Protein AF-A0A1I0DNE9-F1 (afdb_monomer)

Structure (mmCIF, N/CA/C/O backbone):
data_AF-A0A1I0DNE9-F1
#
_entry.id   AF-A0A1I0DNE9-F1
#
loop_
_atom_site.group_PDB
_atom_site.id
_atom_site.type_symbol
_atom_site.label_atom_id
_atom_site.label_alt_id
_atom_site.label_comp_id
_atom_site.label_asym_id
_atom_site.label_entity_id
_atom_site.label_seq_id
_atom_site.pdbx_PDB_ins_code
_atom_site.Cartn_x
_atom_site.Cartn_y
_atom_site.Cartn_z
_atom_site.occupancy
_atom_site.B_iso_or_equiv
_atom_site.auth_seq_id
_atom_site.auth_comp_id
_atom_site.auth_asym_id
_atom_site.auth_atom_id
_atom_site.pdbx_PDB_model_num
ATOM 1 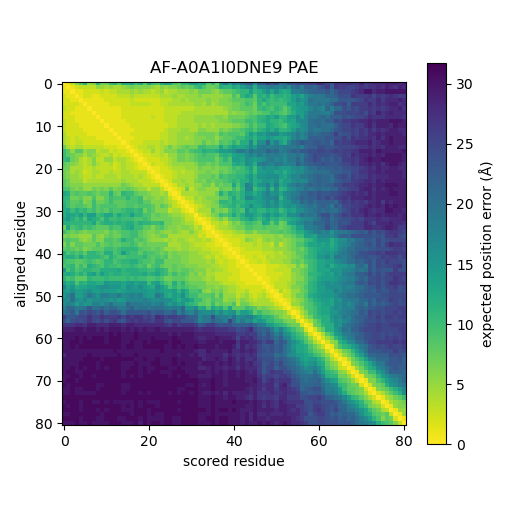N N . MET A 1 1 ? 10.059 12.261 -8.516 1.00 77.94 1 MET A N 1
ATOM 2 C CA . MET A 1 1 ? 10.578 11.004 -7.926 1.00 77.94 1 MET A CA 1
ATOM 3 C C . MET A 1 1 ? 11.606 10.381 -8.849 1.00 77.94 1 MET A C 1
ATOM 5 O O . MET A 1 1 ? 11.373 10.320 -10.052 1.00 77.94 1 MET A O 1
ATOM 9 N N . ALA A 1 2 ? 12.713 9.888 -8.299 1.00 90.62 2 ALA A N 1
ATOM 10 C CA . ALA A 1 2 ? 13.621 9.040 -9.060 1.00 90.62 2 ALA A CA 1
ATOM 11 C C . ALA A 1 2 ? 12.987 7.655 -9.280 1.00 90.62 2 ALA A C 1
ATOM 13 O O . ALA A 1 2 ? 12.345 7.110 -8.384 1.00 90.62 2 ALA A O 1
ATOM 14 N N . ARG A 1 3 ? 13.170 7.083 -10.474 1.00 91.88 3 ARG A N 1
ATOM 15 C CA . ARG A 1 3 ? 12.719 5.714 -10.777 1.00 91.88 3 ARG A CA 1
ATOM 16 C C . ARG A 1 3 ? 13.562 4.688 -10.027 1.00 91.88 3 ARG A C 1
ATOM 18 O O . ARG A 1 3 ? 14.784 4.852 -9.935 1.00 91.88 3 ARG A O 1
ATOM 25 N N . THR A 1 4 ? 12.928 3.605 -9.579 1.00 93.06 4 THR A N 1
ATOM 26 C CA . THR A 1 4 ? 13.627 2.475 -8.949 1.00 93.06 4 THR A CA 1
ATOM 27 C C . THR A 1 4 ? 14.532 1.761 -9.956 1.00 93.06 4 THR A C 1
ATOM 29 O O . THR A 1 4 ? 14.350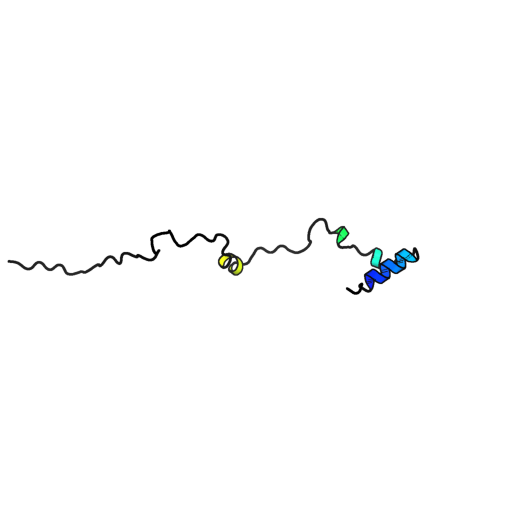 1.861 -11.173 1.00 93.06 4 THR A O 1
ATOM 32 N N . LYS A 1 5 ? 15.533 1.026 -9.459 1.00 92.25 5 LYS A N 1
ATOM 33 C CA . LYS A 1 5 ? 16.462 0.264 -10.312 1.00 92.25 5 LYS A CA 1
ATOM 34 C C . LYS A 1 5 ? 15.720 -0.763 -11.183 1.00 92.25 5 LYS A C 1
ATOM 36 O O . LYS A 1 5 ? 16.003 -0.852 -12.372 1.00 92.25 5 LYS A O 1
ATOM 41 N N . THR A 1 6 ? 14.707 -1.432 -10.630 1.00 90.38 6 THR A N 1
ATOM 42 C CA . THR A 1 6 ? 13.847 -2.409 -11.323 1.00 90.38 6 THR A CA 1
ATOM 43 C C . THR A 1 6 ? 13.096 -1.789 -12.500 1.00 90.38 6 THR A C 1
ATOM 45 O O . THR A 1 6 ? 13.146 -2.312 -13.607 1.00 90.38 6 THR A O 1
ATOM 48 N N . GLN A 1 7 ? 12.475 -0.620 -12.308 1.00 91.69 7 GLN A N 1
ATOM 49 C CA . GLN A 1 7 ? 11.775 0.085 -13.391 1.00 91.69 7 GLN A CA 1
ATOM 50 C C . GLN A 1 7 ? 12.725 0.508 -14.519 1.00 91.69 7 GLN A C 1
ATOM 52 O O . GLN A 1 7 ? 12.340 0.539 -15.686 1.00 91.69 7 GLN A O 1
ATOM 57 N N . LYS A 1 8 ? 13.974 0.856 -14.182 1.00 94.06 8 LYS A N 1
ATOM 58 C CA . LYS A 1 8 ? 14.999 1.173 -15.185 1.00 94.06 8 LYS A CA 1
ATOM 59 C C . LYS A 1 8 ? 15.453 -0.077 -15.946 1.00 94.06 8 LYS A C 1
ATOM 61 O O . LYS A 1 8 ? 15.693 0.032 -17.143 1.00 94.06 8 LYS A O 1
ATOM 66 N N . ALA A 1 9 ? 15.563 -1.225 -15.277 1.00 91.94 9 ALA A N 1
ATOM 67 C CA . ALA A 1 9 ? 15.943 -2.494 -15.897 1.00 91.94 9 ALA A CA 1
ATOM 68 C C . ALA A 1 9 ? 14.883 -2.978 -16.898 1.00 91.94 9 ALA A C 1
ATOM 70 O O . ALA A 1 9 ? 15.226 -3.224 -18.051 1.00 91.94 9 ALA A O 1
ATOM 71 N N . ILE A 1 10 ? 13.606 -2.986 -16.495 1.00 92.38 10 ILE A N 1
ATOM 72 C CA . ILE A 1 10 ? 12.476 -3.348 -17.369 1.00 92.38 10 ILE A CA 1
ATOM 73 C C . ILE A 1 10 ? 12.467 -2.459 -18.617 1.00 92.38 10 ILE A C 1
ATOM 75 O O . ILE A 1 10 ? 12.521 -2.958 -19.733 1.00 92.38 10 ILE A O 1
ATOM 79 N N . ARG A 1 11 ? 12.555 -1.134 -18.438 1.00 93.00 11 ARG A N 1
ATOM 80 C CA . ARG A 1 11 ? 12.556 -0.196 -19.569 1.00 93.00 11 ARG A CA 1
ATOM 81 C C . ARG A 1 11 ? 13.735 -0.395 -20.526 1.00 93.00 11 ARG A C 1
ATOM 83 O O . ARG A 1 11 ? 13.583 -0.187 -21.723 1.00 93.00 11 ARG A O 1
ATOM 90 N N . LYS A 1 12 ? 14.926 -0.731 -20.017 1.00 94.06 12 LYS A N 1
ATOM 91 C CA . LYS A 1 12 ? 16.084 -1.023 -20.878 1.00 94.06 12 LYS A CA 1
ATOM 92 C C . LYS A 1 12 ? 15.854 -2.289 -21.702 1.00 94.06 12 LYS A C 1
ATOM 94 O O . LYS A 1 12 ? 16.194 -2.288 -22.877 1.00 94.06 12 LYS A O 1
ATOM 99 N N . ALA A 1 13 ? 15.267 -3.314 -21.090 1.00 93.00 13 ALA A N 1
ATOM 100 C CA . ALA A 1 13 ? 14.937 -4.569 -21.749 1.00 93.00 13 ALA A CA 1
ATOM 101 C C . ALA A 1 13 ? 13.878 -4.367 -22.850 1.00 93.00 13 ALA A C 1
ATOM 103 O O . ALA A 1 13 ? 14.082 -4.821 -23.974 1.00 93.00 13 ALA A O 1
ATOM 104 N N . ASP A 1 14 ? 12.829 -3.582 -22.569 1.00 92.44 14 ASP A N 1
ATOM 105 C CA . ASP A 1 14 ? 11.792 -3.219 -23.549 1.00 92.44 14 ASP A CA 1
ATOM 106 C C . ASP A 1 14 ? 12.385 -2.495 -24.769 1.00 92.44 14 ASP A C 1
ATOM 108 O O . ASP A 1 14 ? 12.007 -2.769 -25.904 1.00 92.44 14 ASP A O 1
ATOM 112 N N . LEU A 1 15 ? 13.347 -1.590 -24.545 1.00 94.44 15 LEU A N 1
ATOM 113 C CA . LEU A 1 15 ? 14.018 -0.853 -25.622 1.00 94.44 15 LEU A CA 1
ATOM 114 C C . LEU A 1 15 ? 14.940 -1.733 -26.469 1.00 94.44 15 LEU A C 1
ATOM 116 O O . LEU A 1 15 ? 15.051 -1.508 -27.670 1.00 94.44 15 LEU A O 1
ATOM 120 N N . SER A 1 16 ? 15.624 -2.704 -25.863 1.00 93.06 16 SER A N 1
ATOM 121 C CA . SER A 1 16 ? 16.530 -3.598 -26.588 1.00 93.06 16 SER A CA 1
ATOM 122 C C . SER A 1 16 ? 15.832 -4.840 -27.152 1.00 93.06 16 SER A C 1
ATOM 124 O O . SER A 1 16 ? 16.505 -5.691 -27.725 1.00 93.06 16 SER A O 1
ATOM 126 N N . GLY A 1 17 ? 14.519 -4.995 -26.940 1.00 90.69 17 GLY A N 1
ATOM 127 C CA . GLY A 1 17 ? 13.775 -6.206 -27.303 1.00 90.69 17 GLY A CA 1
ATOM 128 C C . GLY A 1 17 ? 14.236 -7.461 -26.551 1.00 90.69 17 GLY A C 1
ATOM 129 O O . GLY A 1 17 ? 13.945 -8.579 -26.971 1.00 90.69 17 GLY A O 1
ATOM 130 N N . LEU A 1 18 ? 14.978 -7.291 -25.452 1.00 90.12 18 LEU A N 1
ATOM 131 C CA . LEU A 1 18 ? 15.475 -8.395 -24.634 1.00 90.12 18 LEU A CA 1
ATOM 132 C C . LEU A 1 18 ? 14.495 -8.662 -23.493 1.00 90.12 18 LEU A C 1
ATOM 134 O O . LEU A 1 18 ? 13.791 -7.769 -23.025 1.00 90.12 18 LEU A O 1
ATOM 138 N N . ARG A 1 19 ? 14.465 -9.902 -23.010 1.00 86.38 19 ARG A N 1
ATOM 139 C CA . ARG A 1 19 ? 13.686 -10.269 -21.823 1.00 86.38 19 ARG A CA 1
ATOM 140 C C . ARG A 1 19 ? 14.536 -10.068 -20.578 1.00 86.38 19 ARG A C 1
ATOM 142 O O . ARG A 1 19 ? 15.697 -10.474 -20.561 1.00 86.38 19 ARG A O 1
ATOM 149 N N . CYS A 1 20 ? 13.961 -9.481 -19.530 1.00 87.75 20 CYS A N 1
ATOM 150 C CA . CYS A 1 20 ? 14.612 -9.402 -18.223 1.00 87.75 20 CYS A CA 1
ATOM 151 C C . CYS A 1 20 ? 13.855 -10.228 -17.168 1.00 87.75 20 CYS A C 1
ATOM 153 O O . CYS A 1 20 ? 12.628 -10.349 -17.246 1.00 87.75 20 CYS A O 1
ATOM 155 N N . PRO A 1 21 ? 14.546 -10.802 -16.165 1.00 85.56 21 PRO A N 1
ATOM 156 C CA . PRO A 1 21 ? 13.904 -11.599 -15.117 1.00 85.56 21 PRO A CA 1
ATOM 157 C C . PRO A 1 21 ? 12.818 -10.833 -14.349 1.00 85.56 21 PRO A C 1
ATOM 159 O O . PRO A 1 21 ? 11.823 -11.415 -13.920 1.00 85.56 21 PRO A O 1
ATOM 162 N N . GLU A 1 22 ? 12.981 -9.518 -14.197 1.00 86.25 22 GLU A N 1
ATOM 163 C CA . GLU A 1 22 ? 12.037 -8.641 -13.505 1.00 86.25 22 GLU A CA 1
ATOM 164 C C . GLU A 1 22 ? 10.668 -8.586 -14.189 1.00 86.25 22 GLU A C 1
ATOM 166 O O . GLU A 1 22 ? 9.670 -8.454 -13.486 1.00 86.25 22 GLU A O 1
ATOM 171 N N . GLN A 1 23 ? 10.603 -8.740 -15.518 1.00 84.94 23 GLN A N 1
ATOM 172 C CA . GLN A 1 23 ? 9.341 -8.793 -16.270 1.00 84.94 23 GLN A CA 1
ATOM 173 C C . GLN A 1 23 ? 8.539 -10.076 -16.001 1.00 84.94 23 GLN A C 1
ATOM 175 O O . GLN A 1 23 ? 7.350 -10.114 -16.288 1.00 84.94 23 GLN A O 1
ATOM 180 N N . ASN A 1 24 ? 9.177 -11.142 -15.504 1.00 85.19 24 ASN A N 1
ATOM 181 C CA . ASN A 1 24 ? 8.508 -12.411 -15.192 1.00 85.19 24 ASN A CA 1
ATOM 182 C C . ASN A 1 24 ? 8.040 -12.485 -13.727 1.00 85.19 24 ASN A C 1
ATOM 184 O O . ASN A 1 24 ? 7.419 -13.458 -13.301 1.00 85.19 24 ASN A O 1
ATOM 188 N N . ARG A 1 25 ? 8.370 -11.482 -12.907 1.00 82.88 25 ARG A N 1
ATOM 189 C CA . ARG A 1 25 ? 7.883 -11.437 -11.528 1.00 82.88 25 ARG A CA 1
ATOM 190 C C . ARG A 1 25 ? 6.392 -11.134 -11.555 1.00 82.88 25 ARG A C 1
ATOM 192 O O . ARG A 1 25 ? 5.988 -10.150 -12.164 1.00 82.88 25 ARG A O 1
ATOM 199 N N . ARG A 1 26 ? 5.606 -11.932 -10.826 1.00 81.00 26 ARG A N 1
ATOM 200 C CA . ARG A 1 26 ? 4.193 -11.620 -10.590 1.00 81.00 26 ARG A CA 1
ATOM 201 C C . ARG A 1 26 ? 4.091 -10.229 -9.979 1.00 81.00 26 ARG A C 1
ATOM 203 O O . ARG A 1 26 ? 4.746 -9.938 -8.970 1.00 81.00 26 ARG A O 1
ATOM 210 N N . SER A 1 27 ? 3.336 -9.371 -10.636 1.00 76.62 27 SER A N 1
ATOM 211 C CA . S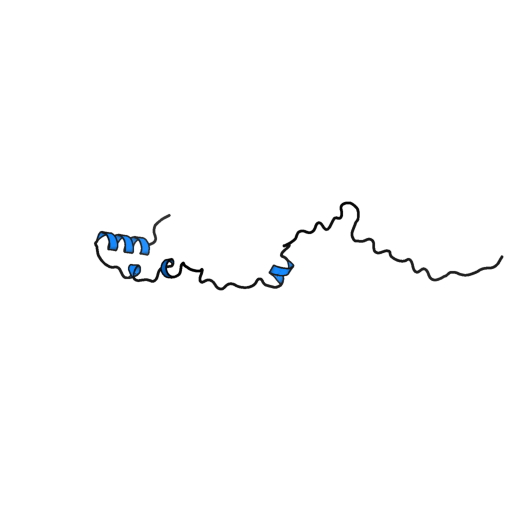ER A 1 27 ? 3.178 -7.977 -10.266 1.00 76.62 27 SER A CA 1
ATOM 212 C C . SER A 1 27 ? 1.910 -7.799 -9.439 1.00 76.62 27 SER A C 1
ATOM 214 O O . SER A 1 27 ? 1.073 -8.691 -9.324 1.00 76.62 27 SER A O 1
ATOM 216 N N . ASN A 1 28 ? 1.757 -6.623 -8.838 1.00 75.38 28 ASN A N 1
ATOM 217 C CA . ASN A 1 28 ? 0.530 -6.311 -8.116 1.00 75.38 28 ASN A CA 1
ATOM 218 C C . ASN A 1 28 ? -0.693 -6.238 -9.050 1.00 75.38 28 ASN A C 1
ATOM 220 O O . ASN A 1 28 ? -1.811 -6.330 -8.563 1.00 75.38 28 ASN A O 1
ATOM 224 N N . GLU A 1 29 ? -0.499 -6.097 -10.366 1.00 76.19 29 GLU A N 1
ATOM 225 C CA . GLU A 1 29 ? -1.591 -6.161 -11.347 1.00 76.19 29 GLU A CA 1
ATOM 226 C C . GLU A 1 29 ? -2.210 -7.566 -11.385 1.00 76.19 29 GLU A C 1
ATOM 228 O O . GLU A 1 29 ? -3.432 -7.688 -11.397 1.00 76.19 29 GLU A O 1
ATOM 233 N N . ASP A 1 30 ? -1.393 -8.617 -11.246 1.00 76.25 30 ASP A N 1
ATOM 234 C CA . ASP A 1 30 ? -1.852 -10.018 -11.236 1.00 76.25 30 ASP A CA 1
ATOM 235 C C . ASP A 1 30 ? -2.715 -10.354 -10.010 1.00 76.25 30 ASP A C 1
ATOM 237 O O . ASP A 1 30 ? -3.515 -11.289 -10.021 1.00 76.25 30 ASP A O 1
ATOM 241 N N . PHE A 1 31 ? -2.553 -9.586 -8.933 1.00 74.75 31 PHE A N 1
ATOM 242 C CA . PHE A 1 31 ? -3.263 -9.763 -7.668 1.00 74.75 31 PHE A CA 1
ATOM 243 C C . PHE A 1 31 ? -4.192 -8.589 -7.335 1.00 74.75 31 PHE A C 1
ATOM 245 O O . PHE A 1 31 ? -4.750 -8.529 -6.241 1.00 74.75 31 PHE A O 1
ATOM 252 N N . GLY A 1 32 ? -4.369 -7.654 -8.272 1.00 78.56 32 GLY A N 1
ATOM 253 C CA . GLY A 1 32 ? -5.026 -6.368 -8.043 1.00 78.56 32 GLY A CA 1
ATOM 254 C C . GLY A 1 32 ? -6.545 -6.442 -7.910 1.00 78.56 32 GLY A C 1
ATOM 255 O O . GLY A 1 32 ? -7.161 -5.464 -7.493 1.00 78.56 32 GLY A O 1
ATOM 256 N N . ALA A 1 33 ? -7.151 -7.593 -8.222 1.00 83.19 33 ALA A N 1
ATOM 257 C CA . ALA A 1 33 ? -8.593 -7.803 -8.105 1.00 83.19 33 ALA A CA 1
ATOM 258 C C . ALA A 1 33 ? -9.103 -7.609 -6.664 1.00 83.19 33 ALA A C 1
ATOM 260 O O . ALA A 1 33 ? -10.232 -7.167 -6.459 1.00 83.19 33 ALA A O 1
ATOM 261 N N . ILE A 1 34 ? -8.273 -7.911 -5.659 1.00 82.44 34 ILE A N 1
ATOM 262 C CA . ILE A 1 34 ? -8.586 -7.667 -4.250 1.00 82.44 34 ILE A CA 1
ATOM 263 C C . ILE A 1 34 ? -7.311 -7.415 -3.445 1.00 82.44 34 ILE A C 1
ATOM 265 O O . ILE A 1 34 ? -6.293 -8.075 -3.629 1.00 82.44 34 ILE A O 1
ATOM 269 N N . SER A 1 35 ? -7.360 -6.470 -2.503 1.00 83.88 35 SER A N 1
ATOM 270 C CA . SER A 1 35 ? -6.228 -6.216 -1.611 1.00 83.88 35 SER A CA 1
ATOM 271 C C . SER A 1 35 ? -5.915 -7.450 -0.754 1.00 83.88 35 SER A C 1
ATOM 273 O O . SER A 1 35 ? -6.784 -7.937 -0.033 1.00 83.88 35 SER A O 1
ATOM 275 N N . GLN A 1 36 ? -4.662 -7.911 -0.784 1.00 85.25 36 GLN A N 1
ATOM 276 C CA . GLN A 1 36 ? -4.201 -9.125 -0.088 1.00 85.25 36 GLN A CA 1
ATOM 277 C C . GLN A 1 36 ? -3.941 -8.951 1.418 1.00 85.25 36 GLN A C 1
ATOM 279 O O . GLN A 1 36 ? -3.521 -9.894 2.084 1.00 85.25 36 GLN A O 1
ATOM 284 N N . HIS A 1 37 ? -4.126 -7.754 1.977 1.00 89.06 37 HIS A N 1
ATOM 285 C CA . HIS A 1 37 ? -3.845 -7.543 3.394 1.00 89.06 37 HIS A CA 1
ATOM 286 C C . HIS A 1 37 ? -4.860 -8.286 4.275 1.00 89.06 37 HIS A C 1
ATOM 288 O O . HIS A 1 37 ? -6.059 -8.323 3.984 1.00 89.06 37 HIS A O 1
ATOM 294 N N . THR A 1 38 ? -4.399 -8.813 5.411 1.00 91.75 38 THR A N 1
ATOM 295 C CA . THR A 1 38 ? -5.299 -9.371 6.423 1.00 91.75 38 THR A CA 1
ATOM 296 C C . THR A 1 38 ? -6.221 -8.269 6.941 1.00 91.75 38 THR A C 1
ATOM 298 O O . THR A 1 38 ? -5.778 -7.184 7.329 1.00 91.75 38 THR A O 1
ATOM 301 N N . ARG A 1 39 ? -7.527 -8.531 6.940 1.00 91.44 39 ARG A N 1
ATOM 302 C CA . ARG A 1 39 ? -8.527 -7.639 7.531 1.00 91.44 39 ARG A CA 1
ATOM 303 C C . ARG A 1 39 ? -8.718 -8.049 8.980 1.00 91.44 39 ARG A C 1
ATOM 305 O O . ARG A 1 39 ? -9.204 -9.138 9.256 1.00 91.44 39 ARG A O 1
ATOM 312 N N . LEU A 1 40 ? -8.315 -7.179 9.897 1.00 93.31 40 LEU A N 1
ATOM 313 C CA . LEU A 1 40 ? -8.491 -7.402 11.325 1.00 93.31 40 LEU A CA 1
ATOM 314 C C . LEU A 1 40 ? -9.715 -6.636 11.811 1.00 93.31 40 LEU A C 1
ATOM 316 O O . LEU A 1 40 ? -9.913 -5.467 11.470 1.00 93.31 40 LEU A O 1
ATOM 320 N N . THR A 1 41 ? -10.536 -7.294 12.623 1.00 93.94 41 THR A N 1
ATOM 321 C CA . THR A 1 41 ? -11.630 -6.628 13.327 1.00 93.94 41 THR A CA 1
ATOM 322 C C . THR A 1 41 ? -11.060 -5.686 14.390 1.00 93.94 41 THR A C 1
ATOM 324 O O . THR A 1 41 ? -10.071 -6.035 15.040 1.00 93.94 41 THR A O 1
ATOM 327 N N . PRO A 1 42 ? -11.667 -4.507 14.608 1.00 94.25 42 PRO A N 1
ATOM 328 C CA . PRO A 1 42 ? -11.167 -3.552 15.588 1.00 94.25 42 PRO A CA 1
ATOM 329 C C . PRO A 1 42 ? -11.189 -4.147 16.997 1.00 94.25 42 PRO A C 1
ATOM 331 O O . PRO A 1 42 ? -12.120 -4.865 17.369 1.00 94.25 42 PRO A O 1
ATOM 334 N N . THR A 1 43 ? -10.180 -3.814 17.796 1.00 95.38 43 THR A N 1
ATOM 335 C CA . THR A 1 43 ? -10.061 -4.299 19.178 1.00 95.38 43 THR A CA 1
ATOM 336 C C . THR A 1 43 ? -11.115 -3.668 20.090 1.00 95.38 43 THR A C 1
ATOM 338 O O . THR A 1 43 ? -11.649 -2.599 19.793 1.00 95.38 43 THR A O 1
ATOM 341 N N . LYS A 1 44 ? -11.369 -4.272 21.260 1.00 94.69 44 LYS A N 1
ATOM 342 C CA . LYS A 1 44 ? -12.315 -3.738 22.261 1.00 94.69 44 LYS A CA 1
ATOM 343 C C . LYS A 1 44 ? -12.052 -2.263 22.588 1.00 94.69 44 LYS A C 1
ATOM 345 O O . LYS A 1 44 ? -12.984 -1.469 22.633 1.00 94.69 44 LYS A O 1
ATOM 350 N N . ARG A 1 45 ? -10.780 -1.876 22.751 1.00 92.25 45 ARG A N 1
ATOM 351 C CA . ARG A 1 45 ? -10.389 -0.481 23.028 1.00 92.25 45 ARG A CA 1
ATOM 352 C C . ARG A 1 45 ? -10.737 0.452 21.866 1.00 92.25 45 ARG A C 1
ATOM 354 O O . ARG A 1 45 ? -11.244 1.543 22.093 1.00 92.25 45 ARG A O 1
ATOM 361 N N . GLN A 1 46 ? -10.500 0.014 20.629 1.00 92.00 46 GLN A N 1
ATOM 362 C CA . GLN A 1 46 ? -10.841 0.786 19.431 1.00 92.00 46 GLN A CA 1
ATOM 363 C C . GLN A 1 46 ? -12.355 0.915 19.243 1.00 92.00 46 GLN A C 1
ATOM 365 O O . GLN A 1 46 ? -12.810 1.949 18.775 1.00 92.00 46 GLN A O 1
ATOM 370 N N . GLN A 1 47 ? -13.131 -0.106 19.614 1.00 89.81 47 GLN A N 1
ATOM 371 C CA . GLN A 1 47 ? -14.591 -0.067 19.520 1.00 89.81 47 GLN A CA 1
ATOM 372 C C . GLN A 1 47 ? -15.221 0.835 20.588 1.00 89.81 47 GLN A C 1
ATOM 374 O O . GLN A 1 47 ? -16.068 1.651 20.246 1.00 89.81 47 GLN A O 1
ATOM 379 N N . LEU A 1 48 ? -14.788 0.740 21.850 1.00 88.06 48 LEU A N 1
ATOM 380 C CA . LEU A 1 48 ? -15.338 1.552 22.948 1.00 88.06 48 LEU A CA 1
ATOM 381 C C . LEU A 1 48 ? -15.038 3.046 22.785 1.00 88.06 48 LEU A C 1
ATOM 383 O O . LEU A 1 48 ? -15.894 3.881 23.052 1.00 88.06 48 LEU A O 1
ATOM 387 N N . ASN A 1 49 ? -13.847 3.383 22.288 1.00 86.75 49 ASN A N 1
ATOM 388 C CA . ASN A 1 49 ? -13.469 4.775 22.033 1.00 86.75 49 ASN A CA 1
ATOM 389 C C . ASN A 1 49 ? -14.048 5.320 20.717 1.00 86.75 49 ASN A C 1
ATOM 391 O O . ASN A 1 49 ? -13.895 6.504 20.411 1.00 86.75 49 ASN A O 1
ATOM 395 N N . LYS A 1 50 ? -14.696 4.477 19.903 1.00 89.12 50 LYS A N 1
ATOM 396 C CA . LYS A 1 50 ? -15.302 4.907 18.646 1.00 89.12 50 LYS A CA 1
ATOM 397 C C . LYS A 1 50 ? -16.637 5.585 18.936 1.00 89.12 50 LYS A C 1
ATOM 399 O O . LYS A 1 50 ? -17.672 4.931 19.023 1.00 89.12 50 LYS A O 1
ATOM 404 N N . MET A 1 51 ? -16.636 6.914 18.982 1.00 80.06 51 MET A N 1
ATOM 405 C CA . MET A 1 51 ? -17.868 7.709 18.948 1.00 80.06 51 MET A CA 1
ATOM 406 C C . MET A 1 51 ? -18.502 7.647 17.550 1.00 80.06 51 MET A C 1
ATOM 408 O O . MET A 1 51 ? -18.335 8.555 16.738 1.00 80.06 51 MET A O 1
ATOM 412 N N . LYS A 1 52 ? -19.183 6.539 17.237 1.00 86.00 52 LYS A N 1
ATOM 413 C CA . LYS A 1 52 ? -19.797 6.319 15.917 1.00 86.00 52 LYS A CA 1
ATOM 414 C C . LYS A 1 52 ? -21.052 7.173 15.717 1.00 86.00 52 LYS A C 1
ATOM 416 O O . LYS A 1 52 ? -21.226 7.750 14.650 1.00 86.00 52 LYS A O 1
ATOM 421 N N . HIS A 1 53 ? -21.901 7.243 16.736 1.00 84.25 53 HIS A N 1
ATOM 422 C CA . HIS A 1 53 ? -23.131 8.025 16.734 1.00 84.25 53 HIS A CA 1
ATOM 423 C C . HIS A 1 53 ? -23.007 9.066 17.842 1.00 84.25 53 HIS A C 1
ATOM 425 O O . HIS A 1 53 ? -22.935 8.724 19.021 1.00 84.25 53 HIS A O 1
ATOM 431 N N . LYS A 1 54 ? -22.866 10.335 17.451 1.00 73.19 54 LYS A N 1
ATOM 432 C CA . LYS A 1 54 ? -22.848 11.466 18.382 1.00 73.19 54 LYS A CA 1
ATOM 433 C C . LYS A 1 54 ? -24.295 11.822 18.702 1.00 73.19 54 LYS A C 1
ATOM 435 O O . LYS A 1 54 ? -24.811 12.805 18.180 1.00 73.19 54 LYS A O 1
ATOM 440 N N . GLU A 1 55 ? -24.941 10.998 19.516 1.00 74.25 55 GLU A N 1
ATOM 441 C CA . GLU A 1 55 ? -26.205 11.406 20.121 1.00 74.25 55 GLU A CA 1
ATOM 442 C C . GLU A 1 55 ? -25.946 12.671 20.941 1.00 74.25 55 GLU A C 1
ATOM 444 O O . GLU A 1 55 ? -24.964 12.759 21.691 1.00 74.25 55 GLU A O 1
ATOM 449 N N . ARG A 1 56 ? -26.783 13.691 20.740 1.00 64.50 56 ARG A N 1
ATOM 450 C CA . ARG A 1 56 ? -26.731 14.899 21.558 1.00 64.50 56 ARG A CA 1
ATOM 451 C C . ARG A 1 56 ? -27.180 14.480 22.953 1.00 64.50 56 ARG A C 1
ATOM 453 O O . ARG A 1 56 ? -28.352 14.233 23.182 1.00 64.50 56 ARG A O 1
ATOM 460 N N . ILE A 1 57 ? -26.235 14.400 23.888 1.00 61.00 57 ILE A N 1
ATOM 461 C CA . ILE A 1 57 ? -26.518 14.146 25.314 1.00 61.00 57 ILE A CA 1
ATOM 462 C C . ILE A 1 57 ? -27.412 15.261 25.900 1.00 61.00 57 ILE A C 1
ATOM 464 O O . ILE A 1 57 ? -28.014 15.103 26.956 1.00 61.00 57 ILE A O 1
ATOM 468 N N . TYR A 1 58 ? -27.529 16.381 25.187 1.00 57.19 58 TYR A N 1
ATOM 469 C CA . TYR A 1 58 ? -28.408 17.487 25.509 1.00 57.19 58 TYR A CA 1
ATOM 470 C C . TYR A 1 58 ? -29.733 17.321 24.763 1.00 57.19 58 TYR A C 1
ATOM 472 O O . TYR A 1 58 ? -29.827 17.624 23.572 1.00 57.19 58 TYR A O 1
ATOM 480 N N . ASN A 1 59 ? -30.756 16.869 25.489 1.00 50.06 59 ASN A N 1
ATOM 481 C CA . ASN A 1 59 ? -32.095 17.389 25.240 1.00 50.06 59 ASN A CA 1
ATOM 482 C C . ASN A 1 59 ? -32.012 18.907 25.422 1.00 50.06 59 ASN A C 1
ATOM 484 O O . ASN A 1 59 ? -31.346 19.374 26.348 1.00 50.06 59 ASN A O 1
ATOM 488 N N . GLU A 1 60 ? -32.653 19.660 24.538 1.00 55.50 60 GLU A N 1
ATOM 489 C CA . GLU A 1 60 ? -32.578 21.119 24.493 1.00 55.50 60 GLU A CA 1
ATOM 490 C C . GLU A 1 60 ? -33.057 21.828 25.778 1.00 55.50 60 GLU A C 1
ATOM 492 O O . GLU A 1 60 ? -32.868 23.027 25.852 1.00 55.50 60 GLU A O 1
ATOM 497 N N . ASP A 1 61 ? -33.542 21.131 26.821 1.00 57.38 61 ASP A N 1
ATOM 498 C CA . ASP A 1 61 ? -33.879 21.714 28.135 1.00 57.38 61 ASP A CA 1
ATOM 499 C C . ASP A 1 61 ? -33.879 20.690 29.304 1.00 57.38 61 ASP A C 1
ATOM 501 O O . ASP A 1 61 ? -34.906 20.426 29.929 1.00 57.38 61 ASP A O 1
ATOM 505 N N . GLY A 1 62 ? -32.742 20.081 29.669 1.00 51.16 62 GLY A N 1
ATOM 506 C CA . GLY A 1 62 ? -32.702 19.339 30.944 1.00 51.16 62 GLY A CA 1
ATOM 507 C C . GLY A 1 62 ? -31.485 18.452 31.179 1.00 5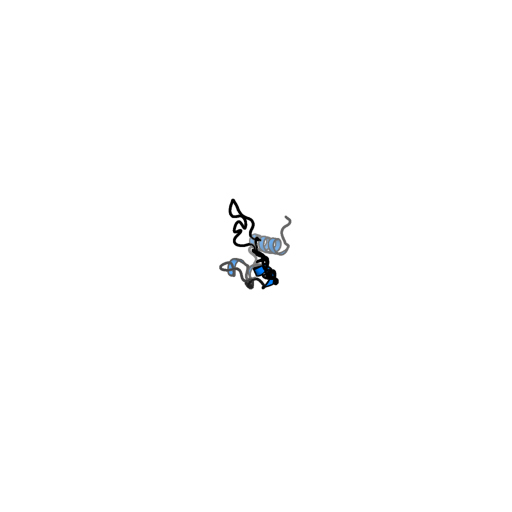1.16 62 GLY A C 1
ATOM 508 O O . GLY A 1 62 ? -31.244 17.490 30.455 1.00 51.16 62 GLY A O 1
ATOM 509 N N . ALA A 1 63 ? -30.730 18.762 32.233 1.00 53.12 63 ALA A N 1
ATOM 510 C CA . ALA A 1 63 ? -29.532 18.043 32.657 1.00 53.12 63 ALA A CA 1
ATOM 511 C C . ALA A 1 63 ? -29.819 16.574 33.062 1.00 53.12 63 ALA A C 1
ATOM 513 O O . ALA A 1 63 ? -30.744 16.329 33.838 1.00 53.12 63 ALA A O 1
ATOM 514 N N . PRO A 1 64 ? -28.991 15.589 32.654 1.00 54.41 64 PRO A N 1
ATOM 515 C CA . PRO A 1 64 ? -29.229 14.166 32.922 1.00 54.41 64 PRO A CA 1
ATOM 516 C C . PRO A 1 64 ? -28.775 13.691 34.321 1.00 54.41 64 PRO A C 1
ATOM 518 O O . PRO A 1 64 ? -28.503 12.508 34.508 1.00 54.41 64 PRO A O 1
ATOM 521 N N . PHE A 1 65 ? -28.689 14.58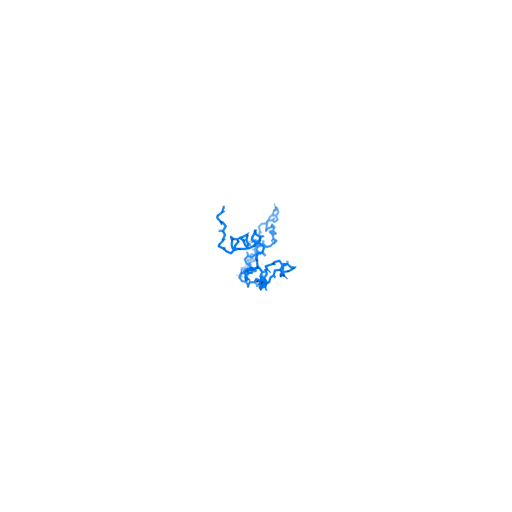0 35.318 1.00 49.44 65 PHE A N 1
ATOM 522 C CA . PHE A 1 65 ? -28.230 14.238 36.678 1.00 49.44 65 PHE A CA 1
ATOM 523 C C . PHE A 1 65 ? -29.137 14.772 37.795 1.00 49.44 65 PHE A C 1
ATOM 525 O O . PHE A 1 65 ? -28.658 15.118 38.871 1.00 49.44 65 PHE A O 1
ATOM 532 N N . LEU A 1 66 ? -30.452 14.832 37.581 1.00 45.72 66 LEU A N 1
ATOM 533 C CA . LEU A 1 66 ? -31.393 14.971 38.694 1.00 45.72 66 LEU A CA 1
ATOM 534 C C . LEU A 1 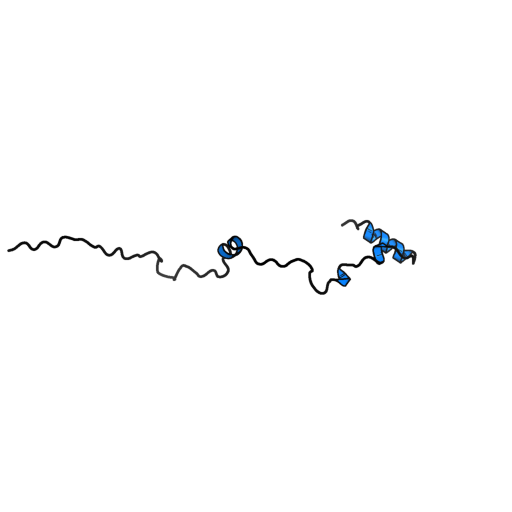66 ? -31.786 13.579 39.187 1.00 45.72 66 LEU A C 1
ATOM 536 O O . L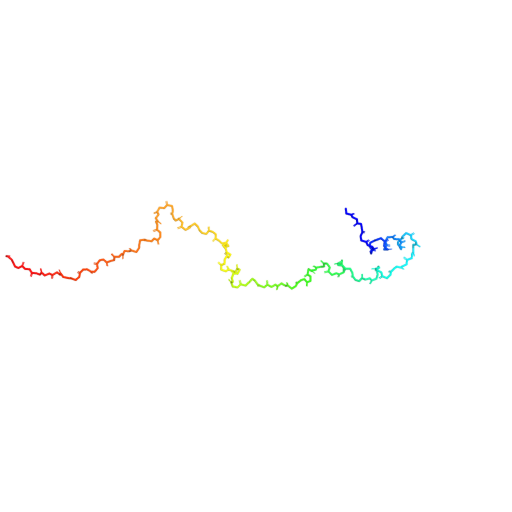EU A 1 66 ? -32.857 13.066 38.883 1.00 45.72 66 LEU A O 1
ATOM 540 N N . CYS A 1 67 ? -30.903 12.959 39.968 1.00 45.78 67 CYS A N 1
ATOM 541 C CA . CYS A 1 67 ? -31.356 11.973 40.939 1.00 45.78 67 CYS A CA 1
ATOM 542 C C . CYS A 1 67 ? -32.267 12.721 41.928 1.00 45.78 67 CYS A C 1
ATOM 544 O O . CYS A 1 67 ? -31.758 13.614 42.614 1.00 45.78 67 CYS A O 1
ATOM 546 N N . PRO A 1 68 ? -33.570 12.408 42.063 1.00 44.16 68 PRO A N 1
ATOM 547 C CA . PRO A 1 68 ? -34.287 12.841 43.244 1.00 44.16 68 PRO A CA 1
ATOM 548 C C . PRO A 1 68 ? -33.675 12.054 44.401 1.00 44.16 68 PRO A C 1
ATOM 550 O O . PRO A 1 68 ? -33.956 10.871 44.594 1.00 44.16 68 PRO A O 1
ATOM 553 N N . ILE A 1 69 ? -32.777 12.695 45.148 1.00 47.22 69 ILE A N 1
ATOM 554 C CA . ILE A 1 69 ? -32.430 12.254 46.493 1.00 47.22 69 ILE A CA 1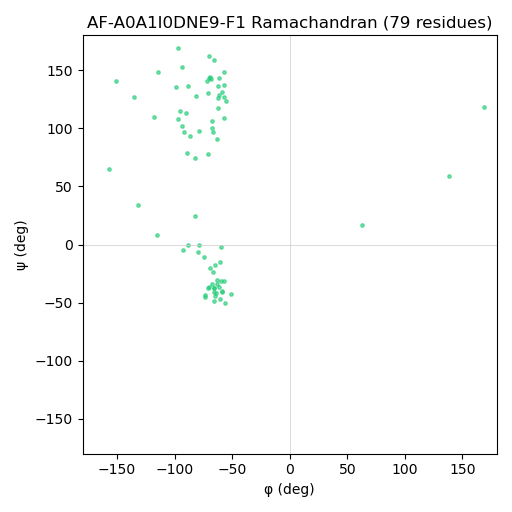
ATOM 555 C C . ILE A 1 69 ? -33.731 12.390 47.278 1.00 47.22 69 ILE A C 1
ATOM 557 O O . ILE A 1 69 ? -34.080 13.461 47.771 1.00 47.22 69 ILE A O 1
ATOM 561 N N . ILE A 1 70 ? -34.503 11.307 47.297 1.00 43.38 70 ILE A N 1
ATOM 562 C CA . ILE A 1 70 ? -35.648 11.137 48.175 1.00 43.38 70 ILE A CA 1
ATOM 563 C C . ILE A 1 70 ? -35.093 11.296 49.588 1.00 43.38 70 ILE A C 1
ATOM 565 O O . ILE A 1 70 ? -34.317 10.472 50.073 1.00 43.38 70 ILE A O 1
ATOM 569 N N . VAL A 1 71 ? -35.447 12.412 50.217 1.00 46.78 71 VAL A N 1
ATOM 570 C CA . VAL A 1 71 ? -35.128 12.715 51.606 1.00 46.78 71 VAL A CA 1
ATOM 571 C C . VAL A 1 71 ? -35.894 11.718 52.472 1.00 46.78 71 VAL A C 1
ATOM 573 O O . VAL A 1 71 ? -37.070 11.912 52.765 1.00 46.78 71 VAL A O 1
ATOM 576 N N . TRP A 1 72 ? -35.242 10.633 52.883 1.00 41.88 72 TRP A N 1
ATOM 577 C CA . TRP A 1 72 ? -35.756 9.773 53.944 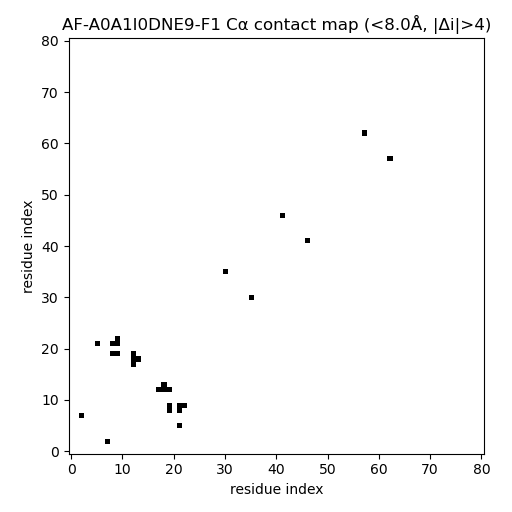1.00 41.88 72 TRP A CA 1
ATOM 578 C C . TRP A 1 72 ? -35.289 10.355 55.281 1.00 41.88 72 TRP A C 1
ATOM 580 O O . TRP A 1 72 ? -34.164 10.117 55.719 1.00 41.88 72 TRP A O 1
ATOM 590 N N . ARG A 1 73 ? -36.123 11.198 55.903 1.00 38.66 73 ARG A N 1
ATOM 591 C CA . ARG A 1 73 ? -35.905 11.687 57.273 1.00 38.66 73 ARG A CA 1
ATOM 592 C C . ARG A 1 73 ? -36.730 10.823 58.239 1.00 38.66 73 ARG A C 1
ATOM 594 O O . ARG A 1 73 ? -37.952 10.961 58.243 1.00 38.66 73 ARG A O 1
ATOM 601 N N . PRO A 1 74 ? -36.117 9.950 59.059 1.00 40.41 74 PRO A N 1
ATOM 602 C CA . PRO A 1 74 ? -36.838 9.250 60.110 1.00 40.41 74 PRO A CA 1
ATOM 603 C C . PRO A 1 74 ? -36.969 10.178 61.322 1.00 40.41 74 PRO A C 1
ATOM 605 O O . PRO A 1 74 ? -35.975 10.729 61.792 1.00 40.41 74 PRO A O 1
ATOM 608 N N . GLY A 1 75 ? -38.189 10.362 61.826 1.00 49.62 75 GLY A N 1
ATOM 609 C CA . GLY A 1 75 ? -38.431 11.113 63.063 1.00 49.62 75 GLY A CA 1
ATOM 610 C C . GLY A 1 75 ? -39.642 12.034 63.000 1.00 49.62 75 GLY A C 1
ATOM 611 O O . GLY A 1 75 ? -39.508 13.240 63.181 1.00 49.62 75 GLY A O 1
ATOM 612 N N . PHE A 1 76 ? -40.821 11.471 62.740 1.00 44.53 76 PHE A N 1
ATOM 613 C CA . PHE A 1 76 ? -42.091 12.147 62.990 1.00 44.53 76 PHE A CA 1
ATOM 614 C C . PHE A 1 76 ? -42.544 11.765 64.405 1.00 44.53 76 PHE A C 1
ATOM 616 O O . PHE A 1 76 ? -43.073 10.675 64.614 1.00 44.53 76 PHE A O 1
ATOM 623 N N . THR A 1 77 ? -42.262 12.612 65.397 1.00 43.78 77 THR A N 1
ATOM 624 C CA . THR A 1 77 ? -42.773 12.440 66.765 1.00 43.78 77 THR A CA 1
ATOM 625 C C . THR A 1 77 ? -44.041 13.265 66.938 1.00 43.78 77 THR A C 1
ATOM 627 O O . THR A 1 77 ? -43.984 14.494 66.911 1.00 43.78 77 THR A O 1
ATOM 630 N N . LEU A 1 78 ? -45.166 12.578 67.148 1.00 45.56 78 LEU A N 1
ATOM 631 C CA . LEU A 1 78 ? -46.375 13.142 67.745 1.00 45.56 78 LEU A CA 1
ATOM 632 C C . LEU A 1 78 ? -46.030 13.717 69.127 1.00 45.56 78 LEU A C 1
ATOM 634 O O . LEU A 1 78 ? -45.473 13.010 69.967 1.00 45.56 78 LEU A O 1
ATOM 638 N N . ARG A 1 79 ? -46.381 14.981 69.374 1.00 39.09 79 ARG A N 1
ATOM 639 C CA . ARG A 1 79 ? -46.493 15.538 70.724 1.00 39.09 79 ARG A CA 1
ATOM 640 C C . ARG A 1 79 ? -47.775 16.361 70.805 1.00 39.09 79 ARG A C 1
ATOM 642 O O . ARG A 1 79 ? -48.034 17.199 69.950 1.00 39.09 79 ARG A O 1
ATOM 649 N N . GLU A 1 80 ? -48.553 16.006 71.816 1.00 43.03 80 GLU A N 1
ATOM 650 C CA . GLU A 1 80 ? -49.901 16.442 72.170 1.00 43.03 80 GLU A CA 1
ATOM 651 C C . GLU A 1 80 ? -50.027 17.958 72.378 1.00 43.03 80 GLU A C 1
ATOM 653 O O . GLU A 1 80 ? -49.099 18.615 72.859 1.00 43.03 80 GLU A O 1
ATOM 658 N N . SER A 1 81 ? -51.210 18.489 72.063 1.00 41.88 81 SER A N 1
ATOM 659 C CA . SER A 1 81 ? -51.835 19.682 72.655 1.00 41.88 81 SER A CA 1
ATOM 660 C C . SER A 1 81 ? -53.344 19.556 72.494 1.00 41.88 81 SER A C 1
ATOM 662 O O . SER A 1 81 ? -53.761 19.222 71.362 1.00 41.88 81 SER A O 1
#

Sequence (81 aa):
MARTKTQKAIRKADLSGLRCPEQNRRSNEDFGAISQHTRLTPTKRQQLNKMKHKERIYNEDGAPFLCPIIVWRPGFTLRES

Radius of gyration: 36.2 Å; Cα contacts (8 Å, |Δi|>4): 14; chains: 1; bounding box: 68×34×100 Å

Mean predicted aligned error: 16.15 Å

Foldseek 3Di:
DDDDPLVVVCVVCVVVVHDDPSVVDDDVVNVVVDDPDDDDDDDPVRVVPDPPDPDPCDPPDDDPPPPPPPPPDPDDDDDDD

pLDDT: mean 74.74, std 19.3, range [38.66, 95.38]

Solvent-accessible surface area (backbone atoms only — not comparable to full-atom values): 5894 Å² total; per-residue (Å²): 134,85,81,54,71,66,63,52,50,48,53,51,20,64,74,68,74,45,89,51,76,75,76,73,49,90,50,68,76,82,51,55,92,51,84,84,69,87,83,76,79,78,50,73,70,58,54,74,70,49,78,81,74,82,72,70,87,62,55,99,84,60,79,97,76,78,72,80,78,74,81,82,77,89,80,88,77,90,76,89,132

Secondary structure (DSSP, 8-state):
-PPPHHHHHHHHHHHHT---GGGGSPPTTTTTTS--S--PPPPHHHHHT---S---S--TT--TT----------------